Protein AF-A0A455UA02-F1 (afdb_monomer_lite)

InterPro domains:
  IPR011435 Na(+), Li(+), K(+)/H(+) antiporter subunit A/B [PF07556] (1-145)

Organism: NCBI:txid115553

pLDDT: mean 80.68, std 16.08, range [36.59, 96.19]

Sequence (158 aa):
MVWIGLSFFLVGLEQALFPMGELMATQLTSQAFLPALAAGAERHWSDYYWVYIFAFAIGASTTIAEPSLIAVSLKAGEISGGTIDPLMLRIAVALGMAFGITLGSWRIVMGWPLQWFVFAAYVLVIIQTLRSPRAIIPLAFDSGASQRRQSPFLLLLH

Foldseek 3Di:
DVVVVVVVVVVVCVVPVVVVVVVVVCVLVDCVQQVCVVVVHDDDLVSSVSVLVVLLVVQLVCQLPPVVLLVVLVVVCVVVVNPRHSVVSSNVVSNVRSVVRSVVVSCVSVVDDVVVVVVVVVVVVVVVVVPDDPVCVVVVVVVVCVVVPPDPVVVPDD

Radius of gyration: 20.91 Å; chains: 1; bounding box: 56×47×46 Å

Secondary structure (DSSP, 8-state):
-HHHHHHHHHHHHHHHHHHHHHHHHHHHTSTTT-HHHHTT----GGGGHHHHHHHHHHHHHHHHH-HHHHHHHHHHHHHTTTSS-HHHHHHHHHHHHHHHHHHHHHHHHHT--HHHHHHHHHHHHHHHHHHS-TTTHHHHHHHHHGGG---GGGGS--

Structure (mmCIF, N/CA/C/O backbone):
data_AF-A0A455UA02-F1
#
_entry.id   AF-A0A455UA02-F1
#
loop_
_atom_site.group_PDB
_atom_site.id
_atom_site.type_symbol
_atom_site.label_atom_id
_atom_site.label_alt_id
_atom_site.label_comp_id
_atom_site.label_asym_id
_atom_site.label_entity_id
_atom_site.label_seq_id
_atom_site.pdbx_PDB_ins_code
_atom_site.Cartn_x
_atom_site.Cartn_y
_atom_site.Cartn_z
_atom_site.occupancy
_atom_site.B_iso_or_equiv
_atom_site.auth_seq_id
_atom_site.auth_comp_id
_atom_site.auth_asym_id
_atom_site.auth_atom_id
_atom_site.pdbx_PDB_model_num
ATOM 1 N N . MET A 1 1 ? -5.475 31.318 -3.667 1.00 71.56 1 MET A N 1
ATOM 2 C CA . MET A 1 1 ? -4.430 30.974 -2.676 1.00 71.56 1 MET A CA 1
ATOM 3 C C . MET A 1 1 ? -4.138 29.473 -2.636 1.00 71.56 1 MET A C 1
ATOM 5 O O . MET A 1 1 ? -2.994 29.106 -2.849 1.00 71.56 1 MET A O 1
ATOM 9 N N . VAL A 1 2 ? -5.141 28.600 -2.461 1.00 90.94 2 VAL A N 1
ATOM 10 C CA . VAL A 1 2 ? -4.942 27.131 -2.385 1.00 90.94 2 VAL A CA 1
ATOM 11 C C . VAL A 1 2 ? -4.292 26.537 -3.640 1.00 90.94 2 VAL A C 1
ATOM 13 O O . VAL A 1 2 ? -3.331 25.794 -3.517 1.00 90.94 2 VAL A O 1
ATOM 16 N N . TRP A 1 3 ? -4.743 26.916 -4.842 1.00 91.25 3 TRP A N 1
ATOM 17 C CA . TRP A 1 3 ? -4.163 26.419 -6.098 1.00 91.25 3 TRP A CA 1
ATOM 18 C C . TRP A 1 3 ? -2.682 26.758 -6.260 1.00 91.25 3 TRP A C 1
ATOM 20 O O . TRP A 1 3 ? -1.932 25.938 -6.757 1.00 91.25 3 TRP A O 1
ATOM 30 N N . ILE A 1 4 ? -2.244 27.922 -5.776 1.00 93.94 4 ILE A N 1
ATOM 31 C CA . ILE A 1 4 ? -0.830 28.316 -5.813 1.00 93.94 4 ILE A CA 1
ATOM 32 C C . ILE A 1 4 ? -0.020 27.414 -4.875 1.00 93.94 4 ILE A C 1
ATOM 34 O O . ILE A 1 4 ? 0.997 26.866 -5.285 1.00 93.94 4 ILE A O 1
ATOM 38 N N . GLY A 1 5 ? -0.499 27.201 -3.644 1.00 92.75 5 GLY A N 1
ATOM 39 C CA . GLY A 1 5 ? 0.140 26.286 -2.693 1.00 92.75 5 GLY A CA 1
ATOM 40 C C . GLY A 1 5 ? 0.183 24.840 -3.195 1.00 92.75 5 GLY A C 1
ATOM 41 O O . GLY A 1 5 ? 1.223 24.196 -3.101 1.00 92.75 5 GLY A O 1
ATOM 42 N N . LEU A 1 6 ? -0.911 24.354 -3.791 1.00 94.38 6 LEU A N 1
ATOM 43 C CA . LEU A 1 6 ? -0.967 23.028 -4.405 1.00 94.38 6 LEU A CA 1
ATOM 44 C C . LEU A 1 6 ? -0.002 22.918 -5.592 1.00 94.38 6 LEU A C 1
ATOM 46 O O . LEU A 1 6 ? 0.709 21.925 -5.687 1.00 94.38 6 LEU A O 1
ATOM 50 N N . SER A 1 7 ? 0.081 23.937 -6.453 1.00 93.00 7 SER A N 1
ATOM 51 C CA . SER A 1 7 ? 1.035 23.962 -7.566 1.00 93.00 7 SER A CA 1
ATOM 52 C C . SER A 1 7 ? 2.480 23.900 -7.075 1.00 93.00 7 SER A C 1
ATOM 54 O O . SER A 1 7 ? 3.248 23.083 -7.570 1.00 93.00 7 SER A O 1
ATOM 56 N N . PHE A 1 8 ? 2.854 24.696 -6.068 1.00 93.44 8 PHE A N 1
ATOM 57 C CA . PHE A 1 8 ? 4.205 24.638 -5.497 1.00 93.44 8 PHE A CA 1
ATOM 58 C C . PHE A 1 8 ? 4.500 23.296 -4.815 1.00 93.44 8 PHE A C 1
ATOM 60 O O . PHE A 1 8 ? 5.606 22.777 -4.950 1.00 93.44 8 PHE A O 1
ATOM 67 N N . PHE A 1 9 ? 3.522 22.706 -4.125 1.00 94.19 9 PHE A N 1
ATOM 68 C CA . PHE A 1 9 ? 3.658 21.380 -3.523 1.00 94.19 9 PHE A CA 1
ATOM 69 C C . PHE A 1 9 ? 3.855 20.282 -4.576 1.00 94.19 9 PHE A C 1
ATOM 71 O O . PHE A 1 9 ? 4.753 19.456 -4.428 1.00 94.19 9 PHE A O 1
ATOM 78 N N . LEU A 1 10 ? 3.064 20.296 -5.654 1.00 92.81 10 LEU A N 1
ATOM 79 C CA . LEU A 1 10 ? 3.194 19.343 -6.759 1.00 92.81 10 LEU A CA 1
ATOM 80 C C . LEU A 1 10 ? 4.553 19.470 -7.450 1.00 92.81 10 LEU A C 1
ATOM 82 O O . LEU A 1 10 ? 5.220 18.460 -7.646 1.00 92.81 10 LEU A O 1
ATOM 86 N N . VAL A 1 11 ? 5.001 20.697 -7.731 1.00 94.00 11 VAL A N 1
ATOM 87 C CA . VAL A 1 11 ? 6.328 20.947 -8.316 1.00 94.00 11 VAL A CA 1
ATOM 88 C C . VAL A 1 11 ? 7.445 20.458 -7.386 1.00 94.00 11 VAL A C 1
ATOM 90 O O . VAL A 1 11 ? 8.404 19.844 -7.845 1.00 94.00 11 VAL A O 1
ATOM 93 N N . GLY A 1 12 ? 7.325 20.680 -6.073 1.00 92.19 12 GLY A N 1
ATOM 94 C CA . GLY A 1 12 ? 8.287 20.168 -5.092 1.00 92.19 12 GLY A CA 1
ATOM 95 C C . GLY A 1 12 ? 8.315 18.637 -5.019 1.00 92.19 12 GLY A C 1
ATOM 96 O O . GLY A 1 12 ? 9.392 18.046 -4.958 1.00 92.19 12 GLY A O 1
ATOM 97 N N . LEU A 1 13 ? 7.151 17.982 -5.074 1.00 92.50 13 LEU A N 1
ATOM 98 C CA . LEU A 1 13 ? 7.050 16.520 -5.133 1.00 92.50 13 LEU A CA 1
ATOM 99 C C . LEU A 1 13 ? 7.677 15.952 -6.407 1.00 92.50 13 LEU A C 1
ATOM 101 O O . LEU A 1 13 ? 8.420 14.973 -6.335 1.00 92.50 13 LEU A O 1
ATOM 105 N N . GLU A 1 14 ? 7.398 16.570 -7.550 1.00 91.94 14 GLU A N 1
ATOM 106 C CA . GLU A 1 14 ? 7.925 16.151 -8.846 1.00 91.94 14 GLU A CA 1
ATOM 107 C C . GLU A 1 14 ? 9.448 16.288 -8.914 1.00 91.94 14 GLU A C 1
ATOM 109 O O . GLU A 1 14 ? 10.106 15.440 -9.504 1.00 91.94 14 GLU A O 1
ATOM 114 N N . GLN A 1 15 ? 10.028 17.304 -8.272 1.00 90.94 15 GLN A N 1
ATOM 115 C CA . GLN A 1 15 ? 11.481 17.499 -8.267 1.00 90.94 15 GLN A CA 1
ATOM 116 C C . GLN A 1 15 ? 12.217 16.676 -7.205 1.00 90.94 15 GLN A C 1
ATOM 118 O O . GLN A 1 15 ? 13.390 16.363 -7.392 1.00 90.94 15 GLN A O 1
ATOM 123 N N . ALA A 1 16 ? 11.573 16.331 -6.087 1.00 91.19 16 ALA A N 1
ATOM 124 C CA . ALA A 1 16 ? 12.239 15.632 -4.987 1.00 91.19 16 ALA A CA 1
ATOM 125 C C . ALA A 1 16 ? 11.879 14.143 -4.921 1.00 91.19 16 ALA A C 1
ATOM 127 O O . ALA A 1 16 ? 12.759 13.285 -4.864 1.00 91.19 16 ALA A O 1
ATOM 128 N N . LEU A 1 17 ? 10.585 13.819 -4.914 1.00 88.75 17 LEU A N 1
ATOM 129 C CA . LEU A 1 17 ? 10.109 12.482 -4.569 1.00 88.75 17 LEU A CA 1
ATOM 130 C C . LEU A 1 17 ? 10.103 11.538 -5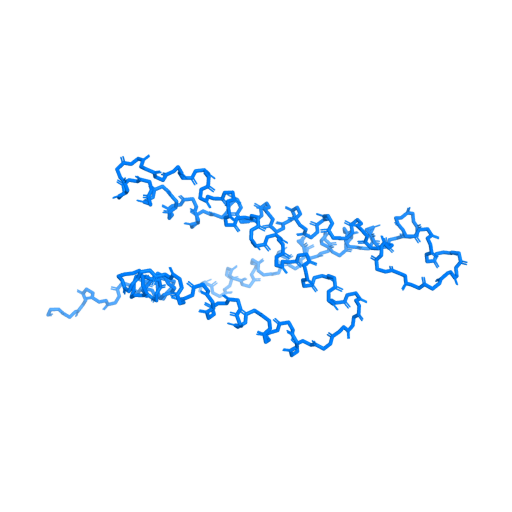.776 1.00 88.75 17 LEU A C 1
ATOM 132 O O . LEU A 1 17 ? 10.477 10.373 -5.638 1.00 88.75 17 LEU A O 1
ATOM 136 N N . PHE A 1 18 ? 9.723 12.029 -6.959 1.00 88.94 18 PHE A N 1
ATOM 137 C CA . PHE A 1 18 ? 9.704 11.201 -8.172 1.00 88.94 18 PHE A CA 1
ATOM 138 C C . PHE A 1 18 ? 11.107 10.789 -8.642 1.00 88.94 18 PHE A C 1
ATOM 140 O O . PHE A 1 18 ? 11.294 9.592 -8.866 1.00 88.94 18 PHE A O 1
ATOM 147 N N . PRO A 1 19 ? 12.118 11.682 -8.694 1.00 90.88 19 PRO A N 1
ATOM 148 C CA . PRO A 1 19 ? 13.462 11.301 -9.114 1.00 90.88 19 PRO A CA 1
ATOM 149 C C . PRO A 1 19 ? 14.096 10.321 -8.128 1.00 90.88 19 PRO A C 1
ATOM 151 O O . PRO A 1 19 ? 14.773 9.383 -8.537 1.00 90.88 19 PRO A O 1
ATOM 154 N N . MET A 1 20 ? 13.821 10.473 -6.827 1.00 90.06 20 MET A N 1
ATOM 155 C CA . MET A 1 20 ? 14.235 9.492 -5.821 1.00 90.06 20 MET A CA 1
ATOM 156 C C . MET A 1 20 ? 13.594 8.124 -6.070 1.00 90.06 20 MET A C 1
ATOM 158 O O . MET A 1 20 ? 14.292 7.113 -6.051 1.00 90.06 20 MET A O 1
ATOM 162 N N . GLY A 1 21 ? 12.290 8.078 -6.355 1.00 85.81 21 GLY A N 1
ATOM 163 C CA . GLY A 1 21 ? 11.602 6.832 -6.695 1.00 85.81 21 GLY A CA 1
ATOM 164 C C . GLY A 1 21 ? 12.163 6.162 -7.953 1.00 85.81 21 GLY A C 1
ATOM 165 O O . GLY A 1 21 ? 12.385 4.951 -7.958 1.00 85.81 21 GLY A O 1
ATOM 166 N N . GLU A 1 22 ? 12.449 6.940 -8.997 1.00 86.88 22 GLU A N 1
ATOM 167 C CA . GLU A 1 22 ? 13.032 6.446 -10.247 1.00 86.88 22 GLU A CA 1
ATOM 168 C C . GLU A 1 22 ? 14.462 5.920 -10.048 1.00 86.88 22 GLU A C 1
ATOM 170 O O . GLU A 1 22 ? 14.802 4.834 -10.524 1.00 86.88 22 GLU A O 1
ATOM 175 N N . LEU A 1 23 ? 15.288 6.617 -9.263 1.00 89.38 23 LEU A N 1
ATOM 176 C CA . LEU A 1 23 ? 16.624 6.145 -8.887 1.00 89.38 23 LEU A CA 1
ATOM 177 C C . LEU A 1 23 ? 16.565 4.831 -8.097 1.00 89.38 23 LEU A C 1
ATOM 179 O O . LEU A 1 23 ? 17.324 3.904 -8.378 1.00 89.38 23 LEU A O 1
ATOM 183 N N . MET A 1 24 ? 15.639 4.705 -7.147 1.00 87.12 24 MET A N 1
ATOM 184 C CA . MET A 1 24 ? 15.461 3.458 -6.396 1.00 87.12 24 MET A CA 1
ATOM 185 C C . MET A 1 24 ? 15.009 2.311 -7.307 1.00 87.12 24 MET A C 1
ATOM 187 O O . MET A 1 24 ? 15.548 1.207 -7.225 1.00 87.12 24 MET A O 1
ATOM 191 N N . ALA A 1 25 ? 14.060 2.567 -8.211 1.00 83.69 25 ALA A N 1
ATOM 192 C CA . ALA A 1 25 ? 13.585 1.570 -9.165 1.00 83.69 25 ALA A CA 1
ATOM 193 C C . ALA A 1 25 ? 14.704 1.114 -10.116 1.00 83.69 25 ALA A C 1
ATOM 195 O O . ALA A 1 25 ? 14.911 -0.087 -10.276 1.00 83.69 25 ALA A O 1
ATOM 196 N N . THR A 1 26 ? 15.467 2.052 -10.687 1.00 83.69 26 THR A N 1
ATOM 197 C CA . THR A 1 26 ? 16.582 1.744 -11.600 1.00 83.69 26 THR A CA 1
ATOM 198 C C . THR A 1 26 ? 17.691 0.949 -10.913 1.00 83.69 26 THR A C 1
ATOM 200 O O . THR A 1 26 ? 18.224 0.013 -11.513 1.00 83.69 26 THR A O 1
ATOM 203 N N . GLN A 1 27 ? 17.997 1.247 -9.645 1.00 86.44 27 GLN A N 1
ATOM 204 C CA . GLN A 1 27 ? 18.942 0.464 -8.844 1.00 86.44 27 GLN A CA 1
ATOM 205 C C . GLN A 1 27 ? 18.443 -0.965 -8.602 1.00 86.44 27 GLN A C 1
ATOM 207 O O . GLN A 1 27 ? 19.206 -1.915 -8.799 1.00 86.44 27 GLN A O 1
ATOM 212 N N . LEU A 1 28 ? 17.166 -1.134 -8.249 1.00 82.25 28 LEU A N 1
ATOM 213 C CA . LEU A 1 28 ? 16.553 -2.450 -8.025 1.00 82.25 28 LEU A CA 1
ATOM 214 C C . LEU A 1 28 ? 16.441 -3.287 -9.306 1.00 82.25 28 LEU A C 1
ATOM 216 O O . LEU A 1 28 ? 16.426 -4.514 -9.233 1.00 82.25 28 LEU A O 1
ATOM 220 N N . THR A 1 29 ? 16.395 -2.646 -10.475 1.00 79.38 29 THR A N 1
ATOM 221 C CA . THR A 1 29 ? 16.411 -3.313 -11.788 1.00 79.38 29 THR A CA 1
ATOM 222 C C . THR A 1 29 ? 17.795 -3.349 -12.443 1.00 79.38 29 THR A C 1
ATOM 224 O O . THR A 1 29 ? 17.909 -3.680 -13.623 1.00 79.38 29 THR A O 1
ATOM 227 N N . SER A 1 30 ? 18.855 -2.975 -11.726 1.00 77.25 30 SER A N 1
ATOM 228 C CA . SER A 1 30 ? 20.214 -2.971 -12.272 1.00 77.25 30 SER A CA 1
ATOM 229 C C . SER A 1 30 ? 20.777 -4.389 -12.416 1.00 77.25 30 SER A C 1
ATOM 231 O O . SER A 1 30 ? 20.338 -5.334 -11.758 1.00 77.25 30 SER A O 1
ATOM 233 N N . GLN A 1 31 ? 21.806 -4.541 -13.253 1.00 67.19 31 GLN A N 1
ATOM 234 C CA . GLN A 1 31 ? 22.460 -5.831 -13.520 1.00 67.19 31 GLN A CA 1
ATOM 235 C C . GLN A 1 31 ? 23.048 -6.489 -12.257 1.00 67.19 31 GLN A C 1
ATOM 237 O O . GLN A 1 31 ? 23.176 -7.708 -12.213 1.00 67.19 31 GLN A O 1
ATOM 242 N N . ALA A 1 32 ? 23.360 -5.703 -11.220 1.00 71.38 32 ALA A N 1
ATOM 243 C CA . ALA A 1 32 ? 23.833 -6.210 -9.933 1.00 71.38 32 ALA A CA 1
ATOM 244 C C . ALA A 1 32 ? 22.748 -6.988 -9.165 1.00 71.38 32 ALA A C 1
ATOM 246 O O . ALA A 1 32 ? 23.057 -7.963 -8.485 1.00 71.38 32 ALA A O 1
ATOM 247 N N . PHE A 1 33 ? 21.482 -6.577 -9.294 1.00 67.88 33 PHE A N 1
ATOM 248 C CA . PHE A 1 33 ? 20.335 -7.236 -8.662 1.00 67.88 33 PHE A CA 1
ATOM 249 C C . PHE A 1 33 ? 19.637 -8.241 -9.590 1.00 67.88 33 PHE A C 1
ATOM 251 O O . PHE A 1 33 ? 18.946 -9.130 -9.098 1.00 67.88 33 PHE A O 1
ATOM 258 N N . LEU A 1 34 ? 19.860 -8.141 -10.908 1.00 72.31 34 LEU A N 1
ATOM 259 C CA . LEU A 1 34 ? 19.321 -9.033 -11.943 1.00 72.31 34 LEU A CA 1
ATOM 260 C C . LEU A 1 34 ? 20.434 -9.765 -12.735 1.00 72.31 34 LEU A C 1
ATOM 262 O O . LEU A 1 34 ? 20.502 -9.629 -13.961 1.00 72.31 34 LEU A O 1
ATOM 266 N N . PRO A 1 35 ? 21.310 -10.562 -12.090 1.00 63.81 35 PRO A N 1
ATOM 267 C CA . PRO A 1 35 ? 22.434 -11.215 -12.771 1.00 63.81 35 PRO A CA 1
ATOM 268 C C . PRO A 1 35 ? 21.996 -12.213 -13.859 1.00 63.81 35 PRO A C 1
ATOM 270 O O . PRO A 1 35 ? 22.697 -12.381 -14.855 1.00 63.81 35 PRO A O 1
ATOM 273 N N . ALA A 1 36 ? 20.812 -12.824 -13.727 1.00 59.34 36 ALA A N 1
ATOM 274 C CA . ALA A 1 36 ? 20.241 -13.725 -14.734 1.00 59.34 36 ALA A CA 1
ATOM 275 C C . ALA A 1 36 ? 19.930 -13.014 -16.068 1.00 59.34 36 ALA A C 1
ATOM 277 O O . ALA A 1 36 ? 20.150 -13.580 -17.139 1.00 59.34 36 ALA A O 1
ATOM 278 N N . LEU A 1 37 ? 19.519 -11.740 -16.018 1.00 59.34 37 LEU A N 1
ATOM 279 C CA . LEU A 1 37 ? 19.257 -10.926 -17.209 1.00 59.34 37 LEU A CA 1
ATOM 280 C C . LEU A 1 37 ? 20.560 -10.567 -17.951 1.00 59.34 37 LEU A C 1
ATOM 282 O O . LEU A 1 37 ? 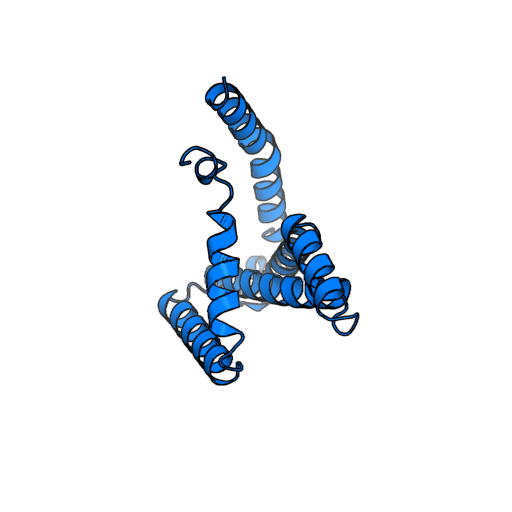20.561 -10.436 -19.173 1.00 59.34 37 LEU A O 1
ATOM 286 N N . ALA A 1 38 ? 21.678 -10.439 -17.223 1.00 56.34 38 ALA A N 1
ATOM 287 C CA . ALA A 1 38 ? 23.001 -10.159 -17.788 1.00 56.34 38 ALA A CA 1
ATOM 288 C C . ALA A 1 38 ? 23.618 -11.375 -18.508 1.00 56.34 38 ALA A C 1
ATOM 290 O O . ALA A 1 38 ? 24.443 -11.203 -19.403 1.00 56.34 38 ALA A O 1
ATOM 291 N N . ALA A 1 39 ? 23.195 -12.593 -18.157 1.00 61.34 39 ALA A N 1
ATOM 292 C CA . ALA A 1 39 ? 23.667 -13.838 -18.765 1.00 61.34 39 ALA A CA 1
ATOM 293 C C . ALA A 1 39 ? 22.917 -14.231 -20.056 1.00 61.34 39 ALA A C 1
ATOM 295 O O . ALA A 1 39 ? 23.197 -15.284 -20.624 1.00 61.34 39 ALA A O 1
ATOM 296 N N . GLY A 1 40 ? 21.954 -13.421 -20.518 1.00 58.56 40 GLY A N 1
ATOM 297 C CA . GLY A 1 40 ? 21.114 -13.750 -21.677 1.00 58.56 40 GLY A CA 1
ATOM 298 C C . GLY A 1 40 ? 20.145 -14.914 -21.432 1.00 58.56 40 GLY A C 1
ATOM 299 O O . GLY A 1 40 ? 19.611 -15.469 -22.390 1.00 58.56 40 GLY A O 1
ATOM 300 N N . ALA A 1 41 ? 19.929 -15.292 -20.167 1.00 63.59 41 ALA A N 1
ATOM 301 C CA . ALA A 1 41 ? 18.957 -16.309 -19.790 1.00 63.59 41 ALA A CA 1
ATOM 302 C C . ALA A 1 41 ? 17.522 -15.798 -20.003 1.00 63.59 41 ALA A C 1
ATOM 304 O O . ALA A 1 41 ? 17.265 -14.589 -19.973 1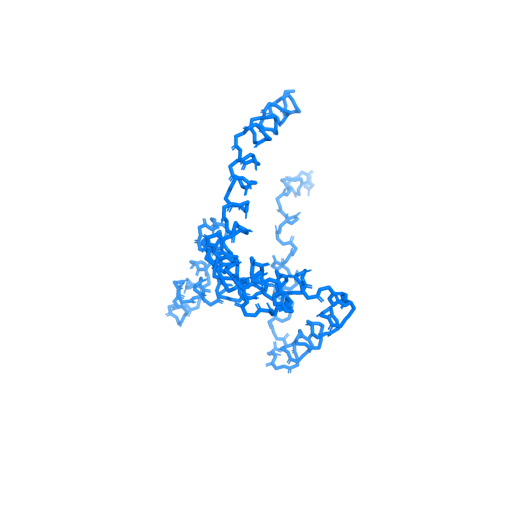.00 63.59 41 ALA A O 1
ATOM 305 N N . GLU A 1 42 ? 16.578 -16.718 -20.226 1.00 63.38 42 GLU A N 1
ATOM 306 C CA . GLU A 1 42 ? 15.162 -16.365 -20.330 1.00 63.38 42 GLU A CA 1
ATOM 307 C C . GLU A 1 42 ? 14.704 -15.626 -19.072 1.00 63.38 42 GLU A C 1
ATOM 309 O O . GLU A 1 42 ? 14.993 -16.035 -17.949 1.00 63.38 42 GLU A O 1
ATOM 314 N N . ARG A 1 43 ? 13.985 -14.520 -19.276 1.00 65.38 4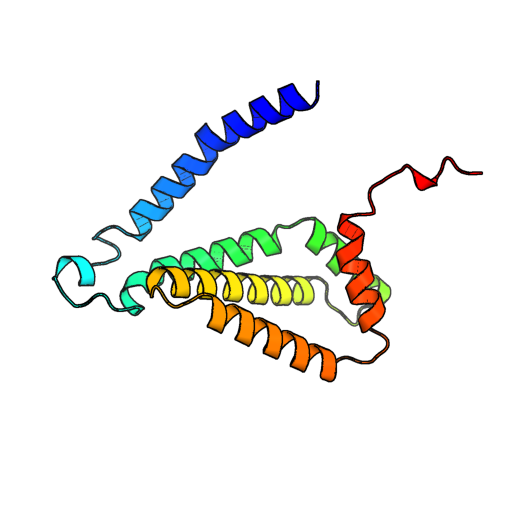3 ARG A N 1
ATOM 315 C CA . ARG A 1 43 ? 13.499 -13.654 -18.205 1.00 65.38 43 ARG A CA 1
ATOM 316 C C . ARG A 1 43 ? 12.530 -14.444 -17.323 1.00 65.38 43 ARG A C 1
ATOM 318 O O . ARG A 1 43 ? 11.380 -14.655 -17.714 1.00 65.38 43 ARG A O 1
ATOM 325 N N . HIS A 1 44 ? 12.978 -14.855 -16.140 1.00 72.19 44 HIS A N 1
ATOM 326 C CA . HIS A 1 44 ? 12.159 -15.620 -15.211 1.00 72.19 44 HIS A CA 1
ATOM 327 C C . HIS A 1 44 ? 11.611 -14.702 -14.112 1.00 72.19 44 HIS A C 1
ATOM 329 O O . HIS A 1 44 ? 12.226 -13.716 -13.708 1.00 72.19 44 HIS A O 1
ATOM 335 N N . TRP A 1 45 ? 10.418 -15.005 -13.603 1.00 74.38 45 TRP A N 1
ATOM 336 C CA . TRP A 1 45 ? 9.766 -14.177 -12.582 1.00 74.38 45 TRP A CA 1
ATOM 337 C C . TRP A 1 45 ? 10.573 -14.103 -11.279 1.00 74.38 45 TRP A C 1
ATOM 339 O O . TRP A 1 45 ? 10.508 -13.098 -10.576 1.00 74.38 45 TRP A O 1
ATOM 349 N N . SER A 1 46 ? 11.361 -15.138 -10.968 1.00 78.06 46 SER A N 1
ATOM 350 C CA . SER A 1 46 ? 12.223 -15.181 -9.780 1.00 78.06 46 SER A CA 1
ATOM 351 C C . SER A 1 46 ? 13.325 -14.127 -9.793 1.00 78.06 46 SER A C 1
ATOM 353 O O . SER A 1 46 ? 13.795 -13.736 -8.729 1.00 78.06 46 SER A O 1
ATOM 355 N N . ASP A 1 47 ? 13.722 -13.651 -10.973 1.00 80.56 47 ASP A N 1
ATOM 356 C CA . ASP A 1 47 ? 14.833 -12.708 -11.103 1.00 80.56 47 ASP A CA 1
ATOM 357 C C . ASP A 1 47 ? 14.472 -11.365 -10.459 1.00 80.56 47 ASP A C 1
ATOM 359 O O . ASP A 1 47 ? 15.301 -10.721 -9.828 1.00 80.56 47 ASP A O 1
ATOM 363 N N . TYR A 1 48 ? 13.191 -10.993 -10.499 1.00 83.62 48 TYR A N 1
ATOM 364 C CA . TYR A 1 48 ? 12.667 -9.742 -9.949 1.00 83.62 48 TYR A CA 1
ATOM 365 C C . TYR A 1 48 ? 12.292 -9.828 -8.462 1.00 83.62 48 TYR A C 1
ATOM 367 O O . TYR A 1 48 ? 11.566 -8.972 -7.953 1.00 83.62 48 TYR A O 1
ATOM 375 N N . TYR A 1 49 ? 12.795 -10.828 -7.735 1.00 85.50 49 TYR A N 1
ATOM 376 C CA . TYR A 1 49 ? 12.477 -11.044 -6.321 1.00 85.50 49 TYR A CA 1
ATOM 377 C C . TYR A 1 49 ? 12.706 -9.802 -5.440 1.00 85.50 49 TYR A C 1
ATOM 379 O O . TYR A 1 49 ? 11.862 -9.463 -4.608 1.00 85.50 49 TYR A O 1
ATOM 387 N N . TRP A 1 50 ? 13.797 -9.063 -5.668 1.00 86.56 50 TRP A N 1
ATOM 388 C CA . TRP A 1 50 ? 14.092 -7.828 -4.932 1.00 86.56 50 TRP A CA 1
ATOM 389 C C . TRP A 1 50 ? 13.065 -6.721 -5.175 1.00 86.56 50 TRP A C 1
ATOM 391 O O . TRP A 1 50 ? 12.712 -5.995 -4.245 1.00 86.56 50 TRP A O 1
ATOM 401 N N . VAL A 1 51 ? 12.521 -6.636 -6.391 1.00 89.12 51 VAL A N 1
ATOM 402 C CA . VAL A 1 51 ? 11.437 -5.702 -6.720 1.00 89.12 51 VAL A CA 1
ATOM 403 C C . VAL A 1 51 ? 10.176 -6.064 -5.934 1.00 89.12 51 VAL A C 1
ATOM 405 O O . VAL A 1 51 ? 9.494 -5.180 -5.420 1.00 89.12 51 VAL A O 1
ATOM 408 N N . TYR A 1 52 ? 9.881 -7.356 -5.781 1.00 91.25 52 TYR A N 1
ATOM 409 C CA . TYR A 1 52 ? 8.707 -7.828 -5.045 1.00 91.25 52 TYR A CA 1
ATOM 410 C C . TYR A 1 52 ? 8.805 -7.580 -3.540 1.00 91.25 52 TYR A C 1
ATOM 412 O O . TYR A 1 52 ? 7.821 -7.128 -2.948 1.00 91.25 52 TYR A O 1
ATOM 420 N N . ILE A 1 53 ? 9.978 -7.806 -2.934 1.00 91.69 53 ILE A N 1
ATOM 421 C CA . ILE A 1 53 ? 10.222 -7.443 -1.528 1.00 91.69 53 ILE A CA 1
ATOM 422 C C . ILE A 1 53 ? 10.085 -5.937 -1.343 1.00 91.69 53 ILE A C 1
ATOM 424 O O . ILE A 1 53 ? 9.440 -5.494 -0.397 1.00 91.69 53 ILE A O 1
ATOM 428 N N . PHE A 1 54 ? 10.689 -5.145 -2.228 1.00 92.19 54 PHE A N 1
ATOM 429 C CA . PHE A 1 54 ? 10.631 -3.695 -2.114 1.00 92.19 54 PHE A CA 1
ATOM 430 C C . PHE A 1 54 ? 9.189 -3.183 -2.209 1.00 92.19 54 PHE A C 1
ATOM 432 O O . PHE A 1 54 ? 8.749 -2.412 -1.357 1.00 92.19 54 PHE A O 1
ATOM 439 N N . ALA A 1 55 ? 8.428 -3.674 -3.189 1.00 93.12 55 ALA A N 1
ATOM 440 C CA . ALA A 1 55 ? 7.011 -3.365 -3.347 1.00 93.12 55 ALA A CA 1
ATOM 441 C C . ALA A 1 55 ? 6.197 -3.754 -2.099 1.00 93.12 55 ALA A C 1
ATOM 443 O O . ALA A 1 55 ? 5.362 -2.972 -1.639 1.00 93.12 55 ALA A O 1
ATOM 444 N N . PHE A 1 56 ? 6.492 -4.917 -1.509 1.00 95.94 56 PHE A N 1
ATOM 445 C CA . PHE A 1 56 ? 5.866 -5.369 -0.268 1.00 95.94 56 PHE A CA 1
ATOM 446 C C . PHE A 1 56 ? 6.189 -4.431 0.899 1.00 95.94 56 PHE A C 1
ATOM 448 O O . PHE A 1 56 ? 5.293 -3.984 1.610 1.00 95.94 56 PHE A O 1
ATOM 455 N N . ALA A 1 57 ? 7.469 -4.107 1.090 1.00 94.88 57 ALA A N 1
ATOM 456 C CA . ALA A 1 57 ? 7.944 -3.283 2.195 1.00 94.88 57 ALA A CA 1
ATOM 457 C C . ALA A 1 57 ? 7.389 -1.857 2.120 1.00 94.88 57 ALA A C 1
ATOM 459 O O . ALA A 1 57 ? 6.910 -1.336 3.126 1.00 94.88 57 ALA A O 1
ATOM 460 N N . ILE A 1 58 ? 7.392 -1.247 0.931 1.00 93.81 58 ILE A N 1
ATOM 461 C CA . ILE A 1 58 ? 6.792 0.073 0.712 1.00 93.81 58 ILE A CA 1
ATOM 462 C C . ILE A 1 58 ? 5.283 0.022 0.955 1.00 93.81 58 ILE A C 1
ATOM 464 O O . ILE A 1 58 ? 4.766 0.869 1.679 1.00 93.81 58 ILE A O 1
ATOM 468 N N . GLY A 1 59 ? 4.585 -0.986 0.422 1.00 94.38 59 GLY A N 1
ATOM 469 C CA . GLY A 1 59 ? 3.145 -1.152 0.627 1.00 94.38 59 GLY A CA 1
ATOM 470 C C . GLY A 1 59 ? 2.756 -1.336 2.096 1.00 94.38 59 GLY A C 1
ATOM 471 O O . GLY A 1 59 ? 1.810 -0.712 2.578 1.00 94.38 59 GLY A O 1
ATOM 472 N N . ALA A 1 60 ? 3.515 -2.144 2.835 1.00 95.69 60 ALA A N 1
ATOM 473 C CA . ALA A 1 60 ? 3.317 -2.321 4.268 1.00 95.69 60 ALA A CA 1
ATOM 474 C C . ALA A 1 60 ? 3.632 -1.028 5.036 1.00 95.69 60 ALA A C 1
ATOM 476 O O . ALA A 1 60 ? 2.860 -0.624 5.903 1.00 95.69 60 ALA A O 1
ATOM 477 N N . SER A 1 61 ? 4.741 -0.359 4.707 1.00 94.44 61 SER A N 1
ATOM 478 C CA . SER A 1 61 ? 5.197 0.852 5.394 1.00 94.44 61 SER A CA 1
ATOM 479 C C . SER A 1 61 ? 4.197 2.000 5.266 1.00 94.44 61 SER A C 1
ATOM 481 O O . SER A 1 61 ? 3.834 2.593 6.283 1.00 94.44 61 SER A O 1
ATOM 483 N N . THR A 1 62 ? 3.693 2.270 4.058 1.00 94.31 62 THR A N 1
ATOM 484 C CA . THR A 1 62 ? 2.708 3.340 3.833 1.00 94.31 62 THR A CA 1
ATOM 485 C C . THR A 1 62 ? 1.405 3.064 4.570 1.00 94.31 62 THR A C 1
ATOM 487 O O . THR A 1 62 ? 0.878 3.963 5.217 1.00 94.31 62 THR A O 1
ATOM 490 N N . THR A 1 63 ? 0.938 1.814 4.557 1.00 95.25 63 THR A N 1
ATOM 491 C CA . THR A 1 63 ? -0.296 1.416 5.247 1.00 95.25 63 THR A CA 1
ATOM 492 C C . THR A 1 63 ? -0.151 1.500 6.769 1.00 95.25 63 THR A C 1
ATOM 494 O O . THR A 1 63 ? -1.033 2.008 7.454 1.00 95.25 63 THR A O 1
ATOM 497 N N . ILE A 1 64 ? 0.978 1.051 7.333 1.00 92.69 64 ILE A N 1
ATOM 498 C CA . ILE A 1 64 ? 1.236 1.141 8.782 1.00 92.69 64 ILE A CA 1
ATOM 499 C C . ILE A 1 64 ? 1.335 2.602 9.233 1.00 92.69 64 ILE A C 1
ATOM 501 O O . ILE A 1 64 ? 0.869 2.931 10.330 1.00 92.69 64 ILE A O 1
ATOM 505 N N . ALA A 1 65 ? 1.953 3.454 8.412 1.00 92.56 65 ALA A N 1
ATOM 506 C CA . ALA A 1 65 ? 2.136 4.875 8.682 1.00 92.56 65 ALA A CA 1
ATOM 507 C C . ALA A 1 65 ? 0.876 5.716 8.416 1.00 92.56 65 ALA A C 1
ATOM 509 O O . ALA A 1 65 ? 0.837 6.875 8.827 1.00 92.56 65 ALA A O 1
ATOM 510 N N . GLU A 1 66 ? -0.143 5.161 7.753 1.00 93.06 66 GLU A N 1
ATOM 511 C CA . GLU A 1 66 ? -1.350 5.887 7.372 1.00 93.06 66 GLU A CA 1
ATOM 512 C C . GLU A 1 66 ? -2.125 6.375 8.615 1.00 93.06 66 GLU A C 1
ATOM 514 O O . GLU A 1 66 ? -2.684 5.558 9.359 1.00 93.06 66 GLU A O 1
ATOM 519 N N . PRO A 1 67 ? -2.228 7.702 8.850 1.00 90.75 67 PRO A N 1
ATOM 520 C CA . PRO A 1 67 ? -2.874 8.238 10.052 1.00 90.75 67 PRO A CA 1
ATOM 521 C C . PRO A 1 67 ? -4.353 7.855 10.162 1.00 90.75 67 PRO A C 1
ATOM 523 O O . PRO A 1 67 ? -4.862 7.620 11.258 1.00 90.75 67 PRO A O 1
ATOM 526 N N . SER A 1 68 ? -5.034 7.744 9.020 1.00 91.56 68 SER A N 1
ATOM 527 C CA . SER A 1 68 ? -6.434 7.326 8.934 1.00 91.56 68 SER A CA 1
ATOM 528 C C . SER A 1 68 ? -6.630 5.911 9.476 1.00 91.56 68 SER A C 1
ATOM 530 O O . SER A 1 68 ? -7.535 5.675 10.278 1.00 91.56 68 SER A O 1
ATOM 532 N N . LEU A 1 69 ? -5.748 4.975 9.107 1.00 91.88 69 LEU A N 1
ATOM 533 C CA . LEU A 1 69 ? -5.816 3.599 9.591 1.00 91.88 69 LEU A CA 1
ATOM 534 C C . LEU A 1 69 ? -5.524 3.520 11.092 1.00 91.88 69 LEU A C 1
ATOM 536 O O . LEU A 1 69 ? -6.181 2.764 11.811 1.00 91.88 69 LEU A O 1
ATOM 540 N N . ILE A 1 70 ? -4.583 4.329 11.585 1.00 91.88 70 ILE A N 1
ATOM 541 C CA . ILE A 1 70 ? -4.306 4.440 13.022 1.00 91.88 70 ILE A CA 1
ATOM 542 C C . ILE A 1 70 ? -5.579 4.858 13.765 1.00 91.88 70 ILE A C 1
ATOM 544 O O . ILE A 1 70 ? -5.991 4.163 14.694 1.00 91.88 70 ILE A O 1
ATOM 548 N N . ALA A 1 71 ? -6.250 5.920 13.318 1.00 93.06 71 ALA A N 1
ATOM 549 C CA . ALA A 1 71 ? -7.475 6.410 13.946 1.00 93.06 71 ALA A CA 1
ATOM 550 C C . ALA A 1 71 ? -8.612 5.371 13.924 1.00 93.06 71 ALA A C 1
ATOM 552 O O . ALA A 1 71 ? -9.247 5.126 14.953 1.00 93.06 71 ALA A O 1
ATOM 553 N N . VAL A 1 72 ? -8.840 4.714 12.782 1.00 89.94 72 VAL A N 1
ATOM 554 C CA . VAL A 1 72 ? -9.878 3.676 12.645 1.00 89.94 72 VAL A CA 1
ATOM 555 C C . VAL A 1 72 ? -9.584 2.481 13.547 1.00 89.94 72 VAL A C 1
ATOM 557 O O . VAL A 1 72 ? -10.490 1.977 14.208 1.00 89.94 72 VAL A O 1
ATOM 560 N N . SER A 1 73 ? -8.328 2.041 13.616 1.00 91.50 73 SER A N 1
ATOM 561 C CA . SER A 1 73 ? -7.953 0.886 14.433 1.00 91.50 73 SER A CA 1
ATOM 562 C C . SER A 1 73 ? -8.103 1.137 15.934 1.00 91.50 73 SER A C 1
ATOM 564 O O . SER A 1 73 ? -8.603 0.270 16.650 1.00 91.50 73 SER A O 1
ATOM 566 N N . LEU A 1 74 ? -7.749 2.339 16.401 1.00 92.06 74 LEU A N 1
ATOM 567 C CA . LEU A 1 74 ? -7.983 2.761 17.781 1.00 92.06 74 LEU A CA 1
ATOM 568 C C . LEU A 1 74 ? -9.480 2.788 18.082 1.00 92.06 74 LEU A C 1
ATOM 570 O O . LEU A 1 74 ? -9.918 2.224 19.085 1.00 92.06 74 LEU A O 1
ATOM 574 N N . LYS A 1 75 ? -10.280 3.352 17.167 1.00 88.06 75 LYS A N 1
ATOM 575 C CA . LYS A 1 75 ? -11.729 3.404 17.351 1.00 88.06 75 LYS A CA 1
ATOM 576 C C . LYS A 1 75 ? -12.360 2.017 17.386 1.00 88.06 75 LYS A C 1
ATOM 578 O O . LYS A 1 75 ? -13.234 1.782 18.215 1.00 88.06 75 LYS A O 1
ATOM 583 N N . ALA A 1 76 ? -11.902 1.104 16.533 1.00 87.88 76 ALA A N 1
ATOM 584 C CA . ALA A 1 76 ? -12.335 -0.289 16.521 1.00 87.88 76 ALA A CA 1
ATOM 585 C C . ALA A 1 76 ? -12.034 -1.001 17.854 1.00 87.88 76 ALA A C 1
ATOM 587 O O . ALA A 1 76 ? -12.883 -1.734 18.358 1.00 87.88 76 ALA A O 1
ATOM 588 N N . GLY A 1 77 ? -10.868 -0.747 18.457 1.00 89.44 77 GLY A N 1
ATOM 589 C CA . GLY A 1 77 ? -10.519 -1.283 19.776 1.00 89.44 77 GLY A CA 1
ATOM 590 C C . GLY A 1 77 ? -11.425 -0.757 20.896 1.00 89.44 77 GLY A C 1
ATOM 591 O O . GLY A 1 77 ? -11.921 -1.545 21.706 1.00 89.44 77 GLY A O 1
ATOM 592 N N . GLU A 1 78 ? -11.710 0.551 20.898 1.00 89.56 78 GLU A N 1
ATOM 593 C CA . GLU A 1 78 ? -12.618 1.189 21.866 1.00 89.56 78 GLU A CA 1
ATOM 594 C C . GLU A 1 78 ? -14.043 0.626 21.788 1.00 89.56 78 GLU A C 1
ATOM 596 O O . GLU A 1 78 ? -14.612 0.231 22.806 1.00 89.56 78 GLU A O 1
ATOM 601 N N . ILE A 1 79 ? -14.629 0.565 20.584 1.00 88.44 79 ILE A N 1
ATOM 602 C CA . ILE A 1 79 ? -16.015 0.095 20.395 1.00 88.44 79 ILE A CA 1
ATOM 603 C C . ILE A 1 79 ? -16.161 -1.409 20.643 1.00 88.44 79 ILE A C 1
ATOM 605 O O . ILE A 1 79 ? -17.251 -1.876 20.962 1.00 88.44 79 ILE A O 1
ATOM 609 N N . SER A 1 80 ? -15.073 -2.169 20.502 1.00 85.12 80 SER A N 1
ATOM 610 C CA . SER A 1 80 ? -15.057 -3.616 20.702 1.00 85.12 80 SER A CA 1
ATOM 611 C C . SER A 1 80 ? -14.803 -4.026 22.160 1.00 85.12 80 SER A C 1
ATOM 613 O O . SER A 1 80 ? -14.646 -5.223 22.433 1.00 85.12 80 SER A O 1
ATOM 615 N N . GLY A 1 81 ? -14.709 -3.065 23.088 1.00 83.69 81 GLY A N 1
ATOM 616 C CA . GLY A 1 81 ? -14.452 -3.328 24.506 1.00 83.69 81 GLY A CA 1
ATOM 617 C C . GLY A 1 81 ? -13.103 -4.009 24.766 1.00 83.69 81 GLY A C 1
ATOM 618 O O . GLY A 1 81 ? -12.997 -4.804 25.694 1.00 83.69 81 GLY A O 1
ATOM 619 N N . GLY A 1 82 ? -12.097 -3.758 23.918 1.00 80.56 82 GLY A N 1
ATOM 620 C CA . GLY A 1 82 ? -10.766 -4.371 24.023 1.00 80.56 82 GLY A CA 1
ATOM 621 C C . GLY A 1 82 ? -10.617 -5.754 23.377 1.00 80.56 82 GLY A C 1
ATOM 622 O O . GLY A 1 82 ? -9.542 -6.336 23.453 1.00 80.56 82 GLY A O 1
ATOM 623 N N . THR A 1 83 ? -11.651 -6.281 22.710 1.00 86.62 83 THR A N 1
ATOM 624 C CA . THR A 1 83 ? -11.558 -7.580 22.005 1.00 86.62 83 THR A CA 1
ATOM 625 C C . THR A 1 83 ? -10.686 -7.503 20.742 1.00 86.62 83 THR A C 1
ATOM 627 O O . THR A 1 83 ? -10.067 -8.491 20.356 1.00 86.62 83 THR A O 1
ATOM 630 N N . ILE A 1 84 ? -10.625 -6.337 20.090 1.00 87.88 84 ILE A N 1
ATOM 631 C CA . ILE A 1 84 ? -9.796 -6.097 18.901 1.00 87.88 84 ILE A CA 1
ATOM 632 C C . ILE A 1 84 ? -8.574 -5.280 19.312 1.00 87.88 84 ILE A C 1
ATOM 634 O O . ILE A 1 84 ? -8.715 -4.141 19.754 1.00 87.88 84 ILE A O 1
ATOM 638 N N . ASP A 1 85 ? -7.381 -5.839 19.112 1.00 91.94 85 ASP A N 1
ATOM 639 C CA . ASP A 1 85 ? -6.126 -5.105 19.266 1.00 91.94 85 ASP A CA 1
ATOM 640 C C . ASP A 1 85 ? -5.918 -4.164 18.054 1.00 91.94 85 ASP A C 1
ATOM 642 O O . ASP A 1 85 ? -5.829 -4.644 16.912 1.00 91.94 85 ASP A O 1
ATOM 646 N N . PRO A 1 86 ? -5.820 -2.834 18.264 1.00 90.44 86 PRO A N 1
ATOM 647 C CA . PRO A 1 86 ? -5.572 -1.866 17.196 1.00 90.44 86 PRO A CA 1
ATOM 648 C C . PRO A 1 86 ? -4.321 -2.175 16.365 1.00 90.44 86 PRO A C 1
ATOM 650 O O . PRO A 1 86 ? -4.316 -1.984 15.148 1.00 90.44 86 PRO A O 1
ATOM 653 N N . LEU A 1 87 ? -3.254 -2.670 16.993 1.00 91.56 87 LEU A N 1
ATOM 654 C CA . LEU A 1 87 ? -2.002 -2.998 16.319 1.00 91.56 87 LEU A CA 1
ATOM 655 C C . LEU A 1 87 ? -2.161 -4.239 15.440 1.00 91.56 87 LEU A C 1
ATOM 657 O O . LEU A 1 87 ? -1.707 -4.226 14.294 1.00 91.56 87 LEU A O 1
ATOM 661 N N . MET A 1 88 ? -2.854 -5.276 15.918 1.00 92.31 88 MET A N 1
ATOM 662 C CA . MET A 1 88 ? -3.122 -6.462 15.094 1.00 92.31 88 MET A CA 1
ATOM 663 C C . MET A 1 88 ? -4.006 -6.135 13.894 1.00 92.31 88 MET A C 1
ATOM 665 O O . MET A 1 88 ? -3.727 -6.602 12.788 1.00 92.31 88 MET A O 1
ATOM 669 N N . LEU A 1 89 ? -5.020 -5.284 14.078 1.00 92.25 89 LEU A N 1
ATOM 670 C CA . LEU A 1 89 ? -5.861 -4.821 12.976 1.00 92.25 89 LEU A CA 1
ATOM 671 C C . LEU A 1 89 ? -5.039 -4.053 11.928 1.00 92.25 89 LEU A C 1
ATOM 673 O O . LEU A 1 89 ? -5.176 -4.304 10.731 1.00 92.25 89 LEU A O 1
ATOM 677 N N . ARG A 1 90 ? -4.131 -3.171 12.364 1.00 93.31 90 ARG A N 1
ATOM 678 C CA . ARG A 1 90 ? -3.229 -2.432 11.463 1.00 93.31 90 ARG A CA 1
ATOM 679 C C . ARG A 1 90 ? -2.298 -3.353 10.689 1.00 93.31 90 ARG A C 1
ATOM 681 O O . ARG A 1 90 ? -2.166 -3.193 9.479 1.00 93.31 90 ARG A O 1
ATOM 688 N N . ILE A 1 91 ? -1.670 -4.316 11.364 1.00 94.75 91 ILE A N 1
ATOM 689 C CA . ILE A 1 91 ? -0.771 -5.278 10.714 1.00 94.75 91 ILE A CA 1
ATOM 690 C C . ILE A 1 91 ? -1.545 -6.129 9.704 1.00 94.75 91 ILE A C 1
ATOM 692 O O . ILE A 1 91 ? -1.071 -6.309 8.586 1.00 94.75 91 ILE A O 1
ATOM 696 N N . ALA A 1 92 ? -2.745 -6.604 10.046 1.00 93.88 92 ALA A N 1
ATOM 697 C CA . ALA A 1 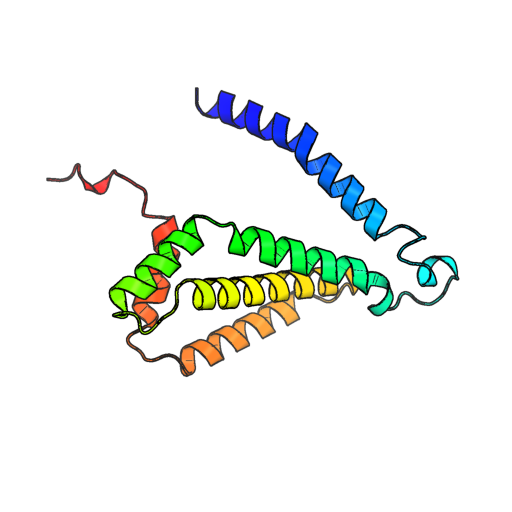92 ? -3.568 -7.395 9.133 1.00 93.88 92 ALA A CA 1
ATOM 698 C C . ALA A 1 92 ? -3.902 -6.628 7.841 1.00 93.88 92 ALA A C 1
ATOM 700 O O . ALA A 1 92 ? -3.739 -7.164 6.742 1.00 93.88 92 ALA A O 1
ATOM 701 N N . VAL A 1 93 ? -4.311 -5.361 7.963 1.00 93.44 93 VAL A N 1
ATOM 702 C CA . VAL A 1 93 ? -4.602 -4.498 6.807 1.00 93.44 93 VAL A CA 1
ATOM 703 C C . VAL A 1 93 ? -3.332 -4.205 6.002 1.00 93.44 93 VAL A C 1
ATOM 705 O O . VAL A 1 93 ? -3.340 -4.345 4.779 1.00 93.44 93 VAL A O 1
ATOM 708 N N . ALA A 1 94 ? -2.226 -3.875 6.673 1.00 95.19 94 ALA A N 1
ATOM 709 C CA . ALA A 1 94 ? -0.947 -3.598 6.025 1.00 95.19 94 ALA A CA 1
ATOM 710 C C . ALA A 1 94 ? -0.407 -4.792 5.236 1.00 95.19 94 ALA A C 1
ATOM 712 O O . ALA A 1 94 ? 0.062 -4.619 4.114 1.00 95.19 94 ALA A O 1
ATOM 713 N N . LEU A 1 95 ? -0.520 -6.006 5.780 1.00 96.19 95 LEU A N 1
ATOM 714 C CA . LEU A 1 95 ? -0.144 -7.225 5.071 1.00 96.19 95 LEU A CA 1
ATOM 715 C C . LEU A 1 95 ? -1.019 -7.432 3.832 1.00 96.19 95 LEU A C 1
ATOM 717 O O . LEU A 1 95 ? -0.487 -7.682 2.754 1.00 96.19 95 LEU A O 1
ATOM 721 N N . GLY A 1 96 ? -2.342 -7.278 3.955 1.00 93.06 96 GLY A N 1
ATOM 722 C CA . GLY A 1 96 ? -3.259 -7.401 2.818 1.00 93.06 96 GLY A CA 1
ATOM 723 C C . GLY A 1 96 ? -2.926 -6.429 1.681 1.00 93.06 96 GLY A C 1
ATOM 724 O O . GLY A 1 96 ? -2.849 -6.832 0.518 1.00 93.06 96 GLY A O 1
ATOM 725 N N . MET A 1 97 ? -2.657 -5.167 2.019 1.00 94.94 97 MET A N 1
ATOM 726 C CA . MET A 1 97 ? -2.264 -4.145 1.048 1.00 94.94 97 MET A CA 1
ATOM 727 C C . MET A 1 97 ? -0.891 -4.429 0.428 1.00 94.94 97 MET A C 1
ATOM 729 O O . MET A 1 97 ? -0.748 -4.354 -0.793 1.00 94.94 97 MET A O 1
ATOM 733 N N . ALA A 1 98 ? 0.095 -4.823 1.236 1.00 95.94 98 ALA A N 1
ATOM 734 C CA . ALA A 1 98 ? 1.428 -5.183 0.764 1.00 95.94 98 ALA A CA 1
ATOM 735 C C . ALA A 1 98 ? 1.388 -6.358 -0.224 1.00 95.94 98 ALA A C 1
ATOM 737 O O . ALA A 1 98 ? 1.965 -6.267 -1.306 1.00 95.94 98 ALA A O 1
ATOM 738 N N . PHE A 1 99 ? 0.633 -7.419 0.083 1.00 95.50 99 PHE A N 1
ATOM 739 C CA . PHE A 1 99 ? 0.425 -8.535 -0.845 1.00 95.50 99 PHE A CA 1
ATOM 740 C C . PHE A 1 99 ? -0.256 -8.095 -2.143 1.00 95.50 99 PHE A C 1
ATOM 742 O O . PHE A 1 99 ? 0.156 -8.528 -3.219 1.00 95.50 99 PHE A O 1
ATOM 749 N N . GLY A 1 100 ? -1.266 -7.223 -2.069 1.00 93.50 100 GLY A N 1
ATOM 750 C CA . GLY A 1 100 ? -1.941 -6.687 -3.253 1.00 93.50 100 GLY A CA 1
ATOM 751 C C . GLY A 1 100 ? -0.996 -5.899 -4.165 1.00 93.50 100 GLY A C 1
ATOM 752 O O . GLY A 1 100 ? -0.992 -6.109 -5.380 1.00 93.50 100 GLY A O 1
ATOM 753 N N . ILE A 1 101 ? -0.153 -5.045 -3.580 1.00 93.81 101 ILE A N 1
ATOM 754 C CA . ILE A 1 101 ? 0.851 -4.264 -4.312 1.00 93.81 101 ILE A CA 1
ATOM 755 C C . ILE A 1 101 ? 1.890 -5.194 -4.946 1.00 93.81 101 ILE A C 1
ATOM 757 O O . ILE A 1 101 ? 2.129 -5.098 -6.149 1.00 93.81 101 ILE A O 1
ATOM 761 N N . THR A 1 102 ? 2.441 -6.148 -4.191 1.00 94.44 102 THR A N 1
ATOM 762 C CA . THR A 1 102 ? 3.408 -7.124 -4.714 1.00 94.44 102 THR A CA 1
ATOM 763 C C . THR A 1 102 ? 2.825 -7.975 -5.842 1.00 94.44 102 THR A C 1
ATOM 765 O O . THR A 1 102 ? 3.490 -8.180 -6.857 1.00 94.44 102 THR A O 1
ATOM 768 N N . LEU A 1 103 ? 1.574 -8.430 -5.717 1.00 92.88 103 LEU A N 1
ATOM 769 C CA . LEU A 1 103 ? 0.880 -9.171 -6.772 1.00 92.88 103 LEU A CA 1
ATOM 770 C C . LEU A 1 103 ? 0.682 -8.307 -8.029 1.00 92.88 103 LEU A C 1
ATOM 772 O O . LEU A 1 103 ? 0.862 -8.787 -9.150 1.00 92.88 103 LEU A O 1
ATOM 776 N N . GLY A 1 104 ? 0.362 -7.023 -7.853 1.00 90.56 104 GLY A N 1
ATOM 777 C CA . GLY A 1 104 ? 0.286 -6.046 -8.939 1.00 90.56 104 GLY A CA 1
ATOM 778 C C . GLY A 1 104 ? 1.632 -5.837 -9.639 1.00 90.56 104 GLY A C 1
ATOM 779 O O . GLY A 1 104 ? 1.687 -5.840 -10.872 1.00 90.56 104 GLY A O 1
ATOM 780 N N . SER A 1 105 ? 2.723 -5.725 -8.878 1.00 90.62 105 SER A N 1
ATOM 781 C CA . SER A 1 105 ? 4.088 -5.640 -9.410 1.00 90.62 105 SER A CA 1
ATOM 782 C C . SER A 1 105 ? 4.476 -6.903 -10.178 1.00 90.62 105 SER A C 1
ATOM 784 O O . SER A 1 105 ? 4.975 -6.807 -11.298 1.00 90.62 105 SER A O 1
ATOM 786 N N . TRP A 1 106 ? 4.180 -8.086 -9.634 1.00 90.31 106 TRP A N 1
ATOM 787 C CA . TRP A 1 106 ? 4.392 -9.361 -10.323 1.00 90.31 106 TRP A CA 1
ATOM 788 C C . TRP A 1 106 ? 3.631 -9.423 -11.652 1.00 90.31 106 TRP A C 1
ATOM 790 O O . TRP A 1 106 ? 4.213 -9.752 -12.687 1.00 90.31 106 TRP A O 1
ATOM 800 N N . ARG A 1 107 ? 2.360 -8.999 -11.663 1.00 89.38 107 ARG A N 1
ATOM 801 C CA . ARG A 1 107 ? 1.547 -8.903 -12.885 1.00 89.38 107 ARG A CA 1
ATOM 802 C C . ARG A 1 107 ? 2.169 -7.978 -13.932 1.00 89.38 107 ARG A C 1
ATOM 804 O O . ARG A 1 107 ? 2.147 -8.314 -15.114 1.00 89.38 107 ARG A O 1
ATOM 811 N N . ILE A 1 108 ? 2.690 -6.816 -13.525 1.00 87.81 108 ILE A N 1
ATOM 812 C CA . ILE A 1 108 ? 3.351 -5.870 -14.441 1.00 87.81 108 ILE A CA 1
ATOM 813 C C . ILE A 1 108 ? 4.568 -6.531 -15.095 1.00 87.81 108 ILE A C 1
ATOM 815 O O . ILE A 1 108 ? 4.712 -6.446 -16.312 1.00 87.81 108 ILE A O 1
ATOM 819 N N . VAL A 1 109 ? 5.389 -7.233 -14.311 1.00 85.31 109 VAL A N 1
ATOM 820 C CA . VAL A 1 109 ? 6.586 -7.931 -14.807 1.00 85.31 109 VAL A CA 1
ATOM 821 C C . VAL A 1 109 ? 6.225 -9.065 -15.771 1.00 85.31 109 VAL A C 1
ATOM 823 O O . VAL A 1 109 ? 6.845 -9.190 -16.824 1.00 85.31 109 VAL A O 1
ATOM 826 N N . MET A 1 110 ? 5.206 -9.864 -15.443 1.00 84.62 110 MET A N 1
ATOM 827 C CA . MET A 1 110 ? 4.781 -11.010 -16.258 1.00 84.62 110 MET A CA 1
ATOM 828 C C . MET A 1 110 ? 3.953 -10.624 -17.492 1.00 84.62 110 MET A C 1
ATOM 830 O O . MET A 1 110 ? 3.725 -11.461 -18.362 1.00 84.62 110 MET A O 1
ATOM 834 N N . GLY A 1 111 ? 3.458 -9.386 -17.571 1.00 83.44 111 GLY A N 1
ATOM 835 C CA . GLY A 1 111 ? 2.649 -8.911 -18.698 1.00 83.44 111 GLY A CA 1
ATOM 836 C C . GLY A 1 111 ? 1.258 -9.549 -18.799 1.00 83.44 111 GLY A C 1
ATOM 837 O O . GLY A 1 111 ? 0.623 -9.480 -19.849 1.00 83.44 111 GLY A O 1
ATOM 838 N N . TRP A 1 112 ? 0.758 -10.174 -17.728 1.00 85.88 112 TRP A N 1
ATOM 839 C CA . TRP A 1 112 ? -0.522 -10.887 -17.766 1.00 85.88 112 TRP A CA 1
ATOM 840 C C . TRP A 1 112 ? -1.728 -9.935 -17.894 1.00 85.88 112 TRP A C 1
ATOM 842 O O . TRP A 1 112 ? -1.706 -8.828 -17.329 1.00 85.88 112 TRP A O 1
ATOM 852 N N . PRO A 1 113 ? -2.814 -10.362 -18.579 1.00 89.12 113 PRO A N 1
ATOM 853 C CA . PRO A 1 113 ? -4.015 -9.550 -18.752 1.00 89.12 113 PRO A CA 1
ATOM 854 C C . PRO A 1 113 ? -4.658 -9.171 -17.413 1.00 89.12 113 PRO A C 1
ATOM 856 O O . PRO A 1 113 ? -4.925 -10.031 -16.572 1.00 89.12 113 PRO A O 1
ATOM 859 N N . LEU A 1 114 ? -4.981 -7.885 -17.245 1.00 87.75 114 LEU A N 1
ATOM 860 C CA . LEU A 1 114 ? -5.574 -7.342 -16.014 1.00 87.75 114 LEU A CA 1
ATOM 861 C C . LEU A 1 114 ? -6.923 -7.993 -15.658 1.00 87.75 114 LEU A C 1
ATOM 863 O O . LEU A 1 114 ? -7.237 -8.154 -14.481 1.00 87.75 114 LEU A O 1
ATOM 867 N N . GLN A 1 115 ? -7.697 -8.403 -16.668 1.00 89.50 115 GLN A N 1
ATOM 868 C CA . GLN A 1 115 ? -9.038 -8.976 -16.503 1.00 89.50 115 GLN A CA 1
ATOM 869 C C . GLN A 1 115 ? -9.082 -10.164 -15.530 1.00 89.50 115 GLN A C 1
ATOM 871 O O . GLN A 1 115 ? -10.001 -10.251 -14.721 1.00 89.50 115 GLN A O 1
ATOM 876 N N . TRP A 1 116 ? -8.064 -11.033 -15.541 1.00 88.19 116 TRP A N 1
ATOM 877 C CA . TRP A 1 116 ? -8.018 -12.213 -14.671 1.00 88.19 116 TRP A CA 1
ATOM 878 C C . TRP A 1 116 ? -7.806 -11.849 -13.201 1.00 88.19 116 TRP A C 1
ATOM 880 O O . TRP A 1 116 ? -8.407 -12.456 -12.319 1.00 88.19 116 TRP A O 1
ATOM 890 N N . PHE A 1 117 ? -7.003 -10.819 -12.936 1.00 87.06 117 PHE A N 1
ATOM 891 C CA . PHE A 1 117 ? -6.736 -10.341 -11.579 1.00 87.06 117 PHE A CA 1
ATOM 892 C C . PHE A 1 117 ? -7.948 -9.623 -11.002 1.00 87.06 117 PHE A C 1
ATOM 894 O O . PHE A 1 117 ? -8.311 -9.854 -9.852 1.00 87.06 117 PHE A O 1
ATOM 901 N N . VAL A 1 118 ? -8.610 -8.797 -11.817 1.00 87.50 118 VAL A N 1
ATOM 902 C CA . VAL A 1 118 ? -9.852 -8.125 -11.422 1.00 87.50 118 VAL A CA 1
ATOM 903 C C . VAL A 1 118 ? -10.934 -9.160 -11.132 1.00 87.50 118 VAL A C 1
ATOM 905 O O . VAL A 1 118 ? -11.567 -9.097 -10.083 1.00 87.50 118 VAL A O 1
ATOM 908 N N . PHE A 1 119 ? -11.100 -10.155 -12.004 1.00 91.19 119 PHE A N 1
ATOM 909 C CA . PHE A 1 119 ? -12.053 -11.238 -11.782 1.00 91.19 119 PHE A CA 1
ATOM 910 C C . PHE A 1 119 ? -11.766 -12.006 -10.482 1.00 91.19 119 PHE A C 1
ATOM 912 O O . PHE A 1 119 ? -12.665 -12.170 -9.660 1.00 91.19 119 PHE A O 1
ATOM 919 N N . ALA A 1 120 ? -10.513 -12.412 -10.249 1.00 88.69 120 ALA A N 1
ATOM 920 C CA . ALA A 1 120 ? -10.121 -13.103 -9.021 1.00 88.69 120 ALA A CA 1
ATOM 921 C C . ALA A 1 120 ? -10.377 -12.252 -7.765 1.00 88.69 120 ALA A C 1
ATOM 923 O O . ALA A 1 120 ? -10.913 -12.760 -6.779 1.00 88.69 120 ALA A O 1
ATOM 924 N N . ALA A 1 121 ? -10.063 -10.953 -7.810 1.00 86.44 121 ALA A N 1
ATOM 925 C CA . ALA A 1 121 ? -10.339 -10.025 -6.716 1.00 86.44 121 ALA A CA 1
ATOM 926 C C . ALA A 1 121 ? -11.845 -9.910 -6.430 1.00 86.44 121 ALA A C 1
ATOM 928 O O . ALA A 1 121 ? -12.254 -9.959 -5.270 1.00 86.44 121 ALA A O 1
ATOM 929 N N . TYR A 1 122 ? -12.681 -9.834 -7.470 1.00 89.31 122 TYR A N 1
ATOM 930 C CA . TYR A 1 122 ? -14.139 -9.827 -7.322 1.00 89.31 122 TYR A CA 1
ATOM 931 C C . TYR A 1 122 ? -14.662 -11.109 -6.677 1.00 89.31 122 TYR A C 1
ATOM 933 O O . TYR A 1 122 ? -15.453 -11.043 -5.737 1.00 89.31 122 TYR A O 1
ATOM 941 N N . VAL A 1 123 ? -14.204 -12.272 -7.144 1.00 90.44 123 VAL A N 1
ATOM 942 C CA . VAL A 1 123 ? -14.586 -13.567 -6.563 1.00 90.44 123 VAL A CA 1
ATOM 943 C C . VAL A 1 123 ? -14.206 -13.624 -5.084 1.00 90.44 123 VAL A C 1
ATOM 945 O O . VAL A 1 123 ? -15.019 -14.037 -4.257 1.00 90.44 123 VAL A O 1
ATOM 948 N N . LEU A 1 124 ? -13.010 -13.150 -4.733 1.00 87.81 124 LEU A N 1
ATOM 949 C CA . LEU A 1 124 ? -12.541 -13.099 -3.351 1.00 87.81 124 LEU A CA 1
ATOM 950 C C . LEU A 1 124 ? -13.455 -12.210 -2.493 1.00 87.81 124 LEU A C 1
ATOM 952 O O . LEU A 1 124 ? -13.918 -12.651 -1.440 1.00 87.81 124 LEU A O 1
ATOM 956 N N . VAL A 1 125 ? -13.802 -11.010 -2.967 1.00 85.38 125 VAL A N 1
ATOM 957 C CA . VAL A 1 125 ? -14.741 -10.106 -2.278 1.00 85.38 125 VAL A CA 1
ATOM 958 C C . VAL A 1 125 ? -16.117 -10.750 -2.101 1.00 85.38 125 VAL A C 1
ATOM 960 O O . VAL A 1 125 ? -16.695 -10.665 -1.017 1.00 85.38 125 VAL A O 1
ATOM 963 N N . ILE A 1 126 ? -16.639 -11.438 -3.118 1.00 86.69 126 ILE A N 1
ATOM 964 C CA . ILE A 1 126 ? -17.932 -12.131 -3.036 1.00 86.69 126 ILE A CA 1
ATOM 965 C C . ILE A 1 126 ? -17.884 -13.225 -1.966 1.00 86.69 126 ILE A C 1
ATOM 967 O O . ILE A 1 126 ? -18.763 -13.273 -1.108 1.00 86.69 126 ILE A O 1
ATOM 971 N N . ILE A 1 127 ? -16.842 -14.059 -1.951 1.00 87.94 127 ILE A N 1
ATOM 972 C CA . ILE A 1 127 ? -16.681 -15.117 -0.942 1.00 87.94 127 ILE A CA 1
ATOM 973 C C . ILE A 1 127 ? -16.606 -14.519 0.470 1.00 87.94 127 ILE A C 1
ATOM 975 O O . ILE A 1 127 ? -17.274 -15.012 1.382 1.00 87.94 127 ILE A O 1
ATOM 979 N N . GLN A 1 128 ? -15.845 -13.437 0.648 1.00 82.12 128 GLN A N 1
ATOM 980 C CA . GLN A 1 128 ? -15.759 -12.725 1.927 1.00 82.12 128 GLN A CA 1
ATOM 981 C C . GLN A 1 128 ? -17.115 -12.141 2.342 1.00 82.12 128 GLN A C 1
ATOM 983 O O . GLN A 1 128 ? -17.495 -12.233 3.508 1.00 82.12 128 GLN A O 1
ATOM 988 N N . THR A 1 129 ? -17.880 -11.606 1.389 1.00 81.25 129 THR A N 1
ATOM 989 C CA . THR A 1 129 ? -19.224 -11.065 1.638 1.00 81.25 129 THR A CA 1
ATOM 990 C C . THR A 1 129 ? -20.189 -12.158 2.089 1.00 81.25 129 THR A C 1
ATOM 992 O O . THR A 1 129 ? -20.93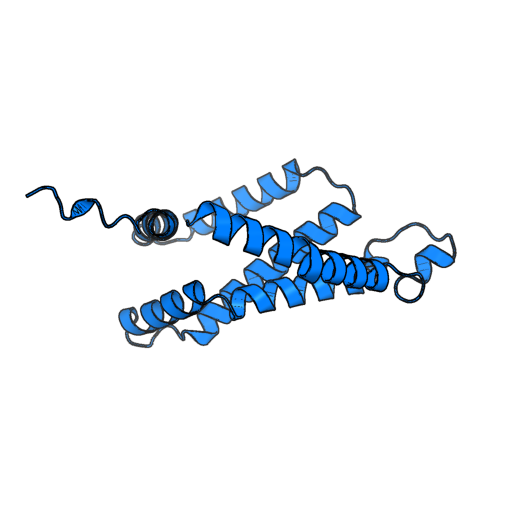1 -11.958 3.045 1.00 81.25 129 THR A O 1
ATOM 995 N N . LEU A 1 130 ? -20.147 -13.336 1.461 1.00 81.06 130 LEU A N 1
ATOM 996 C CA . LEU A 1 130 ? -21.012 -14.467 1.814 1.00 81.06 130 LEU A CA 1
ATOM 997 C C . LEU A 1 130 ? -20.717 -15.034 3.210 1.00 81.06 130 LEU A C 1
ATOM 999 O O . LEU A 1 130 ? -21.618 -15.566 3.855 1.00 81.06 130 LEU A O 1
ATOM 1003 N N . ARG A 1 131 ? -19.470 -14.919 3.682 1.00 79.06 131 ARG A N 1
ATOM 1004 C CA . ARG A 1 131 ? -19.064 -15.334 5.034 1.00 79.06 131 ARG A CA 1
ATOM 1005 C C . ARG A 1 131 ? -19.263 -14.253 6.098 1.00 79.06 131 ARG A C 1
ATOM 1007 O O . ARG A 1 131 ? -19.127 -14.551 7.281 1.00 79.06 131 ARG A O 1
ATOM 1014 N N . SER A 1 132 ? -19.581 -13.021 5.703 1.00 70.88 132 SER A N 1
ATOM 1015 C CA . SER A 1 132 ? -19.768 -11.911 6.635 1.00 70.88 132 SER A CA 1
ATOM 1016 C C . SER A 1 132 ? -21.198 -11.887 7.203 1.00 70.88 132 SER A C 1
ATOM 1018 O O . SER A 1 132 ? -22.166 -11.996 6.443 1.00 70.88 132 SER A O 1
ATOM 1020 N N . PRO A 1 133 ? -21.383 -11.726 8.529 1.00 64.75 133 PRO A N 1
ATOM 1021 C CA . PRO A 1 133 ? -22.694 -11.508 9.133 1.00 64.75 133 PRO A CA 1
ATOM 1022 C C . PRO A 1 133 ? -23.418 -10.309 8.501 1.00 64.75 133 PRO A C 1
ATOM 1024 O O . PRO A 1 133 ? -22.834 -9.239 8.325 1.00 64.75 133 PRO A O 1
ATOM 1027 N N . ARG A 1 134 ? -24.725 -10.449 8.230 1.00 58.38 134 ARG A N 1
ATOM 1028 C CA . ARG A 1 134 ? -25.558 -9.428 7.549 1.00 58.38 134 ARG A CA 1
ATOM 1029 C C . ARG A 1 134 ? -25.543 -8.039 8.215 1.00 58.38 134 ARG A C 1
ATOM 1031 O O . ARG A 1 134 ? -25.864 -7.057 7.558 1.00 58.38 134 ARG A O 1
ATOM 1038 N N . ALA A 1 135 ? -25.146 -7.951 9.486 1.00 59.34 135 ALA A N 1
ATOM 1039 C CA . ALA A 1 135 ? -25.020 -6.704 10.241 1.00 59.34 135 ALA A CA 1
ATOM 1040 C C . ALA A 1 135 ? -23.784 -5.852 9.871 1.00 59.34 135 ALA A C 1
ATOM 1042 O O . ALA A 1 135 ? -23.796 -4.647 10.101 1.00 59.34 135 ALA A O 1
ATOM 1043 N N . ILE A 1 136 ? -22.728 -6.441 9.293 1.00 61.00 136 ILE A N 1
ATOM 1044 C CA . ILE A 1 136 ? -21.461 -5.740 8.989 1.00 61.00 136 ILE A CA 1
ATOM 1045 C C . ILE A 1 136 ? -21.503 -5.065 7.607 1.00 61.00 136 ILE A C 1
ATOM 1047 O O . ILE A 1 136 ? -20.852 -4.047 7.381 1.00 61.00 136 ILE A O 1
ATOM 1051 N N . ILE A 1 137 ? -22.310 -5.599 6.686 1.00 58.78 137 ILE A N 1
ATOM 1052 C CA . ILE A 1 137 ? -22.396 -5.144 5.289 1.00 58.78 137 ILE A CA 1
ATOM 1053 C C . ILE A 1 137 ? -22.777 -3.647 5.177 1.00 58.78 137 ILE A C 1
ATOM 1055 O O . ILE A 1 137 ? -22.106 -2.937 4.427 1.00 58.78 137 ILE A O 1
ATOM 1059 N N . PRO A 1 138 ? -23.760 -3.109 5.933 1.00 57.91 138 PRO A N 1
ATOM 1060 C CA . PRO A 1 138 ? -24.104 -1.683 5.876 1.00 57.91 138 PRO A CA 1
ATOM 1061 C C . PRO A 1 138 ? -23.007 -0.766 6.440 1.00 57.91 138 PRO A C 1
ATOM 1063 O O . PRO A 1 138 ? -22.766 0.307 5.892 1.00 57.91 138 PRO A O 1
ATOM 1066 N N . LEU A 1 139 ? -22.304 -1.201 7.495 1.00 56.19 139 LEU A N 1
ATOM 1067 C CA . LEU A 1 139 ? -21.198 -0.452 8.110 1.00 56.19 139 LEU A CA 1
ATOM 1068 C C . LEU A 1 139 ? -19.979 -0.367 7.183 1.00 56.19 139 LEU A C 1
ATOM 1070 O O . LEU A 1 139 ? -19.336 0.677 7.102 1.00 56.19 139 LEU A O 1
ATOM 1074 N N . ALA A 1 140 ? -19.678 -1.440 6.446 1.00 59.12 140 ALA A N 1
ATOM 1075 C CA . ALA A 1 140 ? -18.587 -1.453 5.474 1.00 59.12 140 ALA A CA 1
ATOM 1076 C C . ALA A 1 140 ? -18.832 -0.450 4.328 1.00 59.12 140 ALA A C 1
ATOM 1078 O O . ALA A 1 140 ? -17.931 0.311 3.973 1.00 59.12 140 ALA A O 1
ATOM 1079 N N . PHE A 1 141 ? -20.063 -0.382 3.807 1.00 57.25 141 PHE A N 1
ATOM 1080 C CA . PHE A 1 141 ? -20.436 0.590 2.773 1.00 57.25 141 PHE A CA 1
ATOM 1081 C C . PHE A 1 141 ? -20.429 2.044 3.278 1.00 57.25 141 PHE A C 1
ATOM 1083 O O . PHE A 1 141 ? -20.009 2.933 2.535 1.00 57.25 141 PHE A O 1
ATOM 1090 N N . ASP A 1 142 ? -20.813 2.294 4.534 1.00 60.84 142 ASP A N 1
ATOM 1091 C CA . ASP A 1 142 ? -20.743 3.633 5.142 1.00 60.84 142 ASP A CA 1
ATOM 1092 C C . ASP A 1 142 ? -19.293 4.051 5.464 1.00 60.84 142 ASP A C 1
ATOM 1094 O O . ASP A 1 142 ? -18.896 5.196 5.242 1.00 60.84 142 ASP A O 1
ATOM 1098 N N . SER A 1 143 ? -18.437 3.104 5.866 1.00 56.06 143 SER A N 1
ATOM 1099 C CA . SER A 1 143 ? -17.015 3.366 6.131 1.00 56.06 143 SER A CA 1
ATOM 1100 C C . SER A 1 143 ? -16.232 3.741 4.863 1.00 56.06 143 SER A C 1
ATOM 1102 O O . SER A 1 143 ? -15.414 4.658 4.902 1.00 56.06 143 SER A O 1
ATOM 1104 N N . GLY A 1 144 ? -16.555 3.146 3.708 1.00 52.00 144 GLY A N 1
ATOM 1105 C CA . GLY A 1 144 ? -16.000 3.565 2.414 1.00 52.00 144 GLY A CA 1
ATOM 1106 C C . GLY A 1 144 ? -16.520 4.934 1.954 1.00 52.00 144 GLY A C 1
ATOM 1107 O O . GLY A 1 144 ? -15.817 5.678 1.270 1.00 52.00 144 GLY A O 1
ATOM 1108 N N . ALA A 1 145 ? -17.739 5.303 2.363 1.00 43.91 145 ALA A N 1
ATOM 1109 C CA . ALA A 1 145 ? -18.332 6.611 2.092 1.00 43.91 145 ALA A CA 1
ATOM 1110 C C . ALA A 1 145 ? -17.841 7.712 3.050 1.00 43.91 145 ALA A C 1
ATOM 1112 O O . ALA A 1 145 ? -17.982 8.894 2.730 1.00 43.91 145 ALA A O 1
ATOM 1113 N N . SER A 1 146 ? -17.228 7.362 4.185 1.00 41.00 146 SER A N 1
ATOM 1114 C CA . SER A 1 146 ? -16.729 8.337 5.164 1.00 41.00 146 SER A CA 1
ATOM 1115 C C . SER A 1 146 ? -15.587 9.214 4.620 1.00 41.00 146 SER A C 1
ATOM 1117 O O . SER A 1 146 ? -15.502 10.386 4.985 1.00 41.00 146 SER A O 1
ATOM 1119 N N . GLN A 1 147 ? -14.843 8.740 3.609 1.00 43.62 147 GLN A N 1
ATOM 1120 C CA . GLN A 1 147 ? -13.908 9.559 2.816 1.00 43.62 147 GLN A CA 1
ATOM 1121 C C . GLN A 1 147 ? -14.607 10.697 2.041 1.00 43.62 147 GLN A C 1
ATOM 1123 O O . GLN A 1 147 ? -13.976 11.686 1.678 1.00 43.62 147 GLN A O 1
ATOM 1128 N N . ARG A 1 148 ? -15.925 10.601 1.804 1.00 43.69 148 ARG A N 1
ATOM 1129 C CA . ARG A 1 148 ? -16.749 11.660 1.190 1.00 43.69 148 ARG A CA 1
ATOM 1130 C C . ARG A 1 148 ? -17.533 12.505 2.199 1.00 43.69 148 ARG A C 1
ATOM 1132 O O . ARG A 1 148 ? -18.233 13.422 1.775 1.00 43.69 148 ARG A O 1
ATOM 1139 N N . ARG A 1 149 ? -17.430 12.249 3.512 1.00 36.59 149 ARG A N 1
ATOM 1140 C CA . ARG A 1 149 ? -18.232 12.949 4.537 1.00 36.59 149 ARG A CA 1
ATOM 1141 C C . ARG A 1 149 ? -17.455 13.949 5.395 1.00 36.59 149 ARG A C 1
ATOM 1143 O O . ARG A 1 149 ? -17.922 14.336 6.457 1.00 36.59 149 ARG A O 1
ATOM 1150 N N . GLN A 1 150 ? -16.334 14.469 4.900 1.00 40.06 150 GLN A N 1
ATOM 1151 C CA . GLN A 1 150 ? -15.839 15.785 5.319 1.00 40.06 150 GLN A CA 1
ATOM 1152 C C . GLN A 1 150 ? -16.411 16.865 4.394 1.00 40.06 150 GLN A C 1
ATOM 1154 O O . GLN A 1 150 ? -15.708 17.470 3.593 1.00 40.06 150 GLN A O 1
ATOM 1159 N N . SER A 1 151 ? -17.716 17.116 4.485 1.00 40.75 151 SER A N 1
ATOM 1160 C CA . SER A 1 151 ? -18.262 18.401 4.053 1.00 40.75 151 SER A CA 1
ATOM 1161 C C . SER A 1 151 ? -18.968 19.007 5.269 1.00 40.75 151 SER A C 1
ATOM 1163 O O . SER A 1 151 ? -19.970 18.440 5.716 1.00 40.75 151 SER A O 1
ATOM 1165 N N . PRO A 1 152 ? -18.489 20.135 5.821 1.00 44.88 152 PRO A N 1
ATOM 1166 C CA . PRO A 1 152 ? -19.178 20.858 6.892 1.00 44.88 152 PRO A CA 1
ATOM 1167 C C . PRO A 1 152 ? -20.495 21.521 6.426 1.00 44.88 152 PRO A C 1
ATOM 1169 O O . PRO A 1 152 ? -21.099 22.290 7.164 1.00 44.88 152 PRO A O 1
ATOM 1172 N N . PHE A 1 153 ? -20.981 21.215 5.218 1.00 46.72 153 PHE A N 1
ATOM 1173 C CA . PHE A 1 153 ? -22.137 21.862 4.595 1.00 46.72 153 PHE A CA 1
ATOM 1174 C C . PHE A 1 153 ? -23.508 21.438 5.148 1.00 46.72 153 PHE A C 1
ATOM 1176 O O . PHE A 1 153 ? -24.508 22.064 4.817 1.00 46.72 153 PHE A O 1
ATOM 1183 N N . LEU A 1 154 ? -23.581 20.415 6.005 1.00 52.22 154 LEU A N 1
ATOM 1184 C CA . LEU A 1 154 ? -24.849 19.911 6.557 1.00 52.22 154 LEU A CA 1
ATOM 1185 C C . LEU A 1 154 ? -25.300 20.595 7.863 1.00 52.22 154 LEU A C 1
ATOM 1187 O O . LEU A 1 154 ? -26.355 20.250 8.381 1.00 52.22 154 LEU A O 1
ATOM 1191 N N . LEU A 1 155 ? -24.550 21.580 8.376 1.00 45.69 155 LEU A N 1
ATOM 1192 C CA . LEU A 1 155 ? -24.951 22.390 9.541 1.00 45.69 155 LEU A CA 1
ATOM 1193 C C . LEU A 1 155 ? -25.689 23.696 9.177 1.00 45.69 155 LEU A C 1
ATOM 1195 O O . LEU A 1 155 ? -26.078 24.430 10.078 1.00 45.69 155 LEU A O 1
ATOM 1199 N N . LEU A 1 156 ? -25.908 23.987 7.887 1.00 44.28 156 LEU A N 1
ATOM 1200 C CA . LEU A 1 156 ? -26.558 25.224 7.410 1.00 44.28 156 LEU A CA 1
ATOM 1201 C C . LEU A 1 156 ? -28.026 25.064 6.975 1.00 44.28 156 LEU A C 1
ATOM 1203 O O . LEU A 1 156 ? -28.587 25.980 6.386 1.00 44.28 156 LEU A O 1
ATOM 1207 N N . LEU A 1 157 ? -28.658 23.926 7.263 1.00 41.78 157 LEU A N 1
ATOM 1208 C CA . LEU A 1 157 ? -30.098 23.744 7.054 1.00 41.78 157 LEU A CA 1
ATOM 1209 C C . LEU A 1 157 ? -30.761 23.320 8.368 1.00 41.78 157 LEU A C 1
ATOM 1211 O O . LEU A 1 157 ? -31.144 22.166 8.550 1.00 41.78 157 LEU A O 1
ATOM 1215 N N . HIS A 1 158 ? -30.818 24.279 9.293 1.00 50.22 158 HIS A N 1
ATOM 1216 C CA . HIS A 1 158 ? -32.012 24.530 10.101 1.00 50.22 158 HIS A CA 1
ATOM 1217 C C . HIS A 1 158 ? -32.741 25.717 9.475 1.00 50.22 158 HIS A C 1
ATOM 1219 O O . HIS A 1 158 ? -32.029 26.650 9.037 1.00 50.22 158 HIS A O 1
#